Protein AF-A0A382MFP0-F1 (afdb_monomer_lite)

Secondary structure (DSSP, 8-state):
-------SSSSSSSSSTTSSHHHHHHHHHHHSSSS--STTPPPP-SSB-EEEEP-EEPGGG-----TT--GGGTTTTHHHHHHHHHHHHHSS--B---TTSEEEE-TT-TTGGG-SEEEEE-TTSEE--HHHHHHHHHHHHTT-EEEEE---TTHHHHHHHHHHHH-TT------

pLDDT: mean 80.53, std 23.55, range [32.75, 98.56]

Sequence (175 aa):
MPRWIAVAVGILILLSSLAIESIAGRATGALAVTTDSQSGNTAYDGRFVFVRLRYEMGLRGGGRFSRRDLPWAHDYPRAERNLTKILDEVTSISPFQGPNGGNILTLDDPTLHKFPFAYMSEPGFWTMTDTEALGLRAYLQKGGFLVFDDFRGDHWFNFEHQLRRVLPDARLVEL

Foldseek 3Di:
DDDDDDDDPPPPVVVVVVPPVVVVVVVVVVVVVPPPPPPWADDDPPAAFEEQADADFDCVPVDPDDPVRDQSQVCWPPVLQVVQVVCVVPHVGNHDRGPRSGHYDYLLRPCLLSHQEYEGGQQLGGDDDLSSLQSNLVSVVSNRDYYYDDDDDCSVVSNVVSVCSNPVPDDDDDD

Organism: NCBI:txid408172

InterPro domains:
  IPR025297 Domain of unknown function DUF4159 [PF13709] (56-175)

Radius of gyration: 25.13 Å; chains: 1; bounding box: 81×36×83 Å

Structure (mmCIF, N/CA/C/O backbone):
data_AF-A0A382MFP0-F1
#
_entry.id   AF-A0A382MFP0-F1
#
loop_
_atom_site.group_PDB
_atom_site.id
_atom_site.type_symbol
_atom_site.label_atom_id
_atom_site.label_alt_id
_atom_site.label_comp_id
_atom_site.label_asym_id
_atom_site.label_entity_id
_atom_site.label_seq_id
_atom_site.pdbx_PDB_ins_code
_atom_site.Cartn_x
_atom_site.Cartn_y
_atom_site.Cartn_z
_atom_site.occupancy
_atom_site.B_iso_or_equiv
_atom_site.auth_seq_id
_atom_site.auth_comp_id
_atom_site.auth_asym_id
_atom_site.auth_atom_id
_atom_site.pdbx_PDB_model_num
ATOM 1 N N . MET A 1 1 ? 57.445 -7.264 63.320 1.00 49.38 1 MET A N 1
ATOM 2 C CA . MET A 1 1 ? 57.624 -7.274 61.844 1.00 49.38 1 MET A CA 1
ATOM 3 C C . MET A 1 1 ? 57.645 -8.738 61.419 1.00 49.38 1 MET A C 1
ATOM 5 O O . MET A 1 1 ? 58.391 -9.433 62.100 1.00 49.38 1 MET A O 1
ATOM 9 N N . PRO A 1 2 ? 56.854 -9.256 60.444 1.00 48.00 2 PRO A N 1
ATOM 10 C CA . PRO A 1 2 ? 56.592 -8.695 59.102 1.00 48.00 2 PRO A CA 1
ATOM 11 C C . PRO A 1 2 ? 55.157 -8.881 58.489 1.00 48.00 2 PRO A C 1
ATOM 13 O O . PRO A 1 2 ? 54.389 -9.747 58.880 1.00 48.00 2 PRO A O 1
ATOM 16 N N . ARG A 1 3 ? 54.857 -8.039 57.479 1.00 47.94 3 ARG A N 1
ATOM 17 C CA . ARG A 1 3 ? 54.223 -8.283 56.150 1.00 47.94 3 ARG A CA 1
ATOM 18 C C . ARG A 1 3 ? 52.997 -9.210 55.989 1.00 47.94 3 ARG A C 1
ATOM 20 O O . ARG A 1 3 ? 53.226 -10.376 55.728 1.00 47.94 3 ARG A O 1
ATOM 27 N N . TRP A 1 4 ? 51.779 -8.653 55.860 1.00 40.09 4 TRP A N 1
ATOM 28 C CA . TRP A 1 4 ? 50.725 -9.127 54.924 1.00 40.09 4 TRP A CA 1
ATOM 29 C C . TRP A 1 4 ? 49.795 -7.961 54.515 1.00 40.09 4 TRP A C 1
ATOM 31 O O . TRP A 1 4 ? 48.725 -7.761 55.077 1.00 40.09 4 TRP A O 1
ATOM 41 N N . ILE A 1 5 ? 50.227 -7.165 53.531 1.00 48.56 5 ILE A N 1
ATOM 42 C CA . ILE A 1 5 ? 49.322 -6.428 52.634 1.00 48.56 5 ILE A CA 1
ATOM 43 C C . ILE A 1 5 ? 49.180 -7.317 51.404 1.00 48.56 5 ILE A C 1
ATOM 45 O O . ILE A 1 5 ? 50.193 -7.559 50.752 1.00 48.56 5 ILE A O 1
ATOM 49 N N . ALA A 1 6 ? 47.964 -7.796 51.134 1.00 47.22 6 ALA A N 1
ATOM 50 C CA . ALA A 1 6 ? 47.404 -8.112 49.812 1.00 47.22 6 ALA A CA 1
ATOM 51 C C . ALA A 1 6 ? 46.333 -9.200 49.957 1.00 47.22 6 ALA A C 1
ATOM 53 O O . ALA A 1 6 ? 46.686 -10.365 49.959 1.00 47.22 6 ALA A O 1
ATOM 54 N N . VAL A 1 7 ? 45.058 -8.814 50.082 1.00 44.66 7 VAL A N 1
ATOM 55 C CA . VAL A 1 7 ? 43.902 -9.332 49.312 1.00 44.66 7 VAL A CA 1
ATOM 56 C C . VAL A 1 7 ? 42.729 -8.390 49.633 1.00 44.66 7 VAL A C 1
ATOM 58 O O . VAL A 1 7 ? 41.934 -8.648 50.526 1.00 44.66 7 VAL A O 1
ATOM 61 N N . ALA A 1 8 ? 42.646 -7.245 48.954 1.00 45.16 8 ALA A N 1
ATOM 62 C CA . ALA A 1 8 ? 41.462 -6.372 49.021 1.00 45.16 8 ALA A CA 1
ATOM 63 C C . ALA A 1 8 ? 41.240 -5.569 47.724 1.00 45.16 8 ALA A C 1
ATOM 65 O O . ALA A 1 8 ? 40.667 -4.488 47.749 1.00 45.16 8 ALA A O 1
ATOM 66 N N . VAL A 1 9 ? 41.712 -6.081 46.579 1.00 45.78 9 VAL A N 1
ATOM 67 C CA . VAL A 1 9 ? 41.576 -5.404 45.268 1.00 45.78 9 VAL A CA 1
ATOM 68 C C . VAL A 1 9 ? 40.804 -6.257 44.243 1.00 45.78 9 VAL A C 1
ATOM 70 O O . VAL A 1 9 ? 40.404 -5.763 43.198 1.00 45.78 9 VAL A O 1
ATOM 73 N N . GLY A 1 10 ? 40.484 -7.519 44.554 1.00 39.59 10 GLY A N 1
ATOM 74 C CA . GLY A 1 10 ? 39.843 -8.437 43.600 1.00 39.59 10 GLY A CA 1
ATOM 75 C C . GLY A 1 10 ? 38.320 -8.321 43.441 1.00 39.59 10 GLY A C 1
ATOM 76 O O . GLY A 1 10 ? 37.785 -8.871 42.487 1.00 39.59 10 GLY A O 1
ATOM 77 N N . ILE A 1 11 ? 37.604 -7.628 44.336 1.00 43.47 11 ILE A N 1
ATOM 78 C CA . ILE A 1 11 ? 36.123 -7.623 44.339 1.00 43.47 11 ILE A CA 1
ATOM 79 C C . ILE A 1 11 ? 35.526 -6.316 43.785 1.00 43.47 11 ILE A C 1
ATOM 81 O O . ILE A 1 11 ? 34.373 -6.298 43.365 1.00 43.47 11 ILE A O 1
ATOM 85 N N . LEU A 1 12 ? 36.307 -5.234 43.666 1.00 37.38 12 LEU A N 1
ATOM 86 C CA . LEU A 1 12 ? 35.776 -3.949 43.185 1.00 37.38 12 LEU A CA 1
ATOM 87 C C . LEU A 1 12 ? 35.709 -3.808 41.651 1.00 37.38 12 LEU A C 1
ATOM 89 O O . LEU A 1 12 ? 35.072 -2.880 41.166 1.00 37.38 12 LEU A O 1
ATOM 93 N N . ILE A 1 13 ? 36.332 -4.709 40.880 1.00 43.75 13 ILE A N 1
ATOM 94 C CA . ILE A 1 13 ? 36.369 -4.618 39.403 1.00 43.75 13 ILE A CA 1
ATOM 95 C C . ILE A 1 13 ? 35.258 -5.452 38.734 1.00 43.75 13 ILE A C 1
ATOM 97 O O . ILE A 1 13 ? 34.902 -5.193 37.591 1.00 43.75 13 ILE A O 1
ATOM 101 N N . LEU A 1 14 ? 34.624 -6.387 39.449 1.00 38.03 14 LEU A N 1
ATOM 102 C CA . LEU A 1 14 ? 33.538 -7.217 38.899 1.00 38.03 14 LEU A CA 1
ATOM 103 C C . LEU A 1 14 ? 32.135 -6.594 39.026 1.00 38.03 14 LEU A C 1
ATOM 105 O O . LEU A 1 14 ? 31.188 -7.099 38.432 1.00 38.03 14 LEU A O 1
ATOM 109 N N . LEU A 1 15 ? 31.987 -5.482 39.756 1.00 40.38 15 LEU A N 1
ATOM 110 C CA . LEU A 1 15 ? 30.698 -4.798 39.952 1.00 40.38 15 LEU A CA 1
ATOM 111 C C . LEU A 1 15 ? 30.462 -3.612 39.002 1.00 40.38 15 LEU A C 1
ATOM 113 O O . LEU A 1 15 ? 29.349 -3.094 38.951 1.00 40.38 15 LEU A O 1
ATOM 117 N N . SER A 1 16 ? 31.457 -3.194 38.214 1.00 41.25 16 SER A N 1
ATOM 118 C CA . SER A 1 16 ? 31.297 -2.112 37.228 1.00 41.25 16 SER A CA 1
ATOM 119 C C . SER A 1 16 ? 30.815 -2.595 35.853 1.00 41.25 16 SER A C 1
ATOM 121 O O . SER A 1 16 ? 30.329 -1.789 35.063 1.00 41.25 16 SER A O 1
ATOM 123 N N . SER A 1 17 ? 30.880 -3.900 35.568 1.00 41.97 17 SER A N 1
ATOM 124 C CA . SER A 1 17 ? 30.480 -4.463 34.267 1.00 41.97 17 SER A CA 1
ATOM 125 C C . SER A 1 17 ? 28.967 -4.669 34.115 1.00 41.97 17 SER A C 1
ATOM 127 O O . SER A 1 17 ? 28.482 -4.753 32.995 1.00 41.97 17 SER A O 1
ATOM 129 N N . LEU A 1 18 ? 28.205 -4.702 35.214 1.00 43.75 18 LEU A N 1
ATOM 130 C CA . LEU A 1 18 ? 26.749 -4.931 35.197 1.00 43.75 18 LEU A CA 1
ATOM 131 C C . LEU A 1 18 ? 25.908 -3.644 35.129 1.00 43.75 18 LEU A C 1
ATOM 133 O O . LEU A 1 18 ? 24.687 -3.710 35.034 1.00 43.75 18 LEU A O 1
ATOM 137 N N . ALA A 1 19 ? 26.537 -2.465 35.151 1.00 42.19 19 ALA A N 1
ATOM 138 C CA . ALA A 1 19 ? 25.828 -1.181 35.124 1.00 42.19 19 ALA A CA 1
ATOM 139 C C . ALA A 1 19 ? 25.830 -0.486 33.748 1.00 42.19 19 ALA A C 1
ATOM 141 O O . ALA A 1 19 ? 25.173 0.542 33.589 1.00 42.19 19 ALA A O 1
ATOM 142 N N . ILE A 1 20 ? 26.528 -1.031 32.745 1.00 43.06 20 ILE A N 1
ATOM 143 C CA . ILE A 1 20 ? 26.658 -0.389 31.423 1.00 43.06 20 ILE A CA 1
ATOM 144 C C . ILE A 1 20 ? 25.536 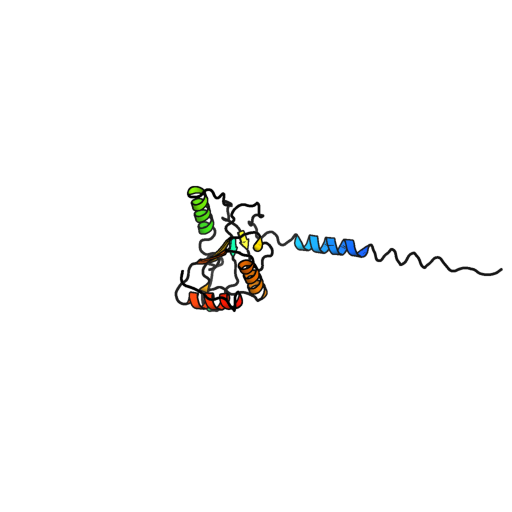-0.817 30.452 1.00 43.06 20 ILE A C 1
ATOM 146 O O . ILE A 1 20 ? 25.202 -0.077 29.528 1.00 43.06 20 ILE A O 1
ATOM 150 N N . GLU A 1 21 ? 24.846 -1.933 30.699 1.00 40.81 21 GLU A N 1
ATOM 151 C CA . GLU A 1 21 ? 23.805 -2.430 29.782 1.00 40.81 21 GLU A CA 1
ATOM 152 C C . GLU A 1 21 ? 22.445 -1.710 29.896 1.00 40.81 21 GLU A C 1
ATOM 154 O O . GLU A 1 21 ? 21.667 -1.714 28.942 1.00 40.81 21 GLU A O 1
ATOM 159 N N . SER A 1 22 ? 22.150 -1.004 30.996 1.00 38.34 22 SER A N 1
ATOM 160 C CA . SER A 1 22 ? 20.840 -0.336 31.156 1.00 38.34 22 SER A CA 1
ATOM 161 C C . SER A 1 22 ? 20.728 1.024 30.449 1.00 38.34 22 SER A C 1
ATOM 163 O O . SER A 1 22 ? 19.622 1.523 30.224 1.00 38.34 22 SER A O 1
ATOM 165 N N . ILE A 1 23 ? 21.856 1.621 30.047 1.00 39.56 23 ILE A N 1
ATOM 166 C CA . ILE A 1 23 ? 21.883 2.919 29.354 1.00 39.56 23 ILE A CA 1
ATOM 167 C C . ILE A 1 23 ? 21.797 2.726 27.829 1.00 39.56 23 ILE A C 1
ATOM 169 O O . ILE A 1 23 ? 21.133 3.511 27.151 1.00 39.56 23 ILE A O 1
ATOM 173 N N . ALA A 1 24 ? 22.343 1.628 27.291 1.00 40.19 24 ALA A N 1
ATOM 174 C CA . ALA A 1 24 ? 22.228 1.292 25.868 1.00 40.19 24 ALA A CA 1
ATOM 175 C C . ALA A 1 24 ? 20.791 0.901 25.457 1.00 40.19 24 ALA A C 1
ATOM 177 O O . ALA A 1 24 ? 20.337 1.260 24.367 1.00 40.19 24 ALA A O 1
ATOM 178 N N . GLY A 1 25 ? 20.036 0.243 26.348 1.00 36.00 25 GLY A N 1
ATOM 179 C CA . GLY A 1 25 ? 18.622 -0.095 26.117 1.00 36.00 25 GLY A CA 1
ATOM 180 C C . GLY A 1 25 ? 17.668 1.109 26.165 1.00 36.00 25 GLY A C 1
ATOM 181 O O . GLY A 1 25 ? 16.636 1.118 25.500 1.00 36.00 25 GLY A O 1
ATOM 182 N N . ARG A 1 26 ? 18.015 2.169 26.910 1.00 35.41 26 ARG A N 1
ATOM 183 C CA . ARG A 1 26 ? 17.212 3.407 26.967 1.00 35.41 26 ARG A CA 1
ATOM 184 C C . ARG A 1 26 ? 17.521 4.366 25.818 1.00 35.41 26 ARG A C 1
ATOM 186 O O . ARG A 1 26 ? 16.616 5.054 25.354 1.00 35.41 26 ARG A O 1
ATOM 193 N N . ALA A 1 27 ? 18.759 4.382 25.323 1.00 37.97 27 ALA A N 1
ATOM 194 C CA . ALA A 1 27 ? 19.143 5.197 24.170 1.00 37.97 27 ALA A CA 1
ATOM 195 C C . ALA A 1 27 ? 18.574 4.656 22.844 1.00 37.97 27 ALA A C 1
ATOM 197 O O . ALA A 1 27 ? 18.167 5.440 21.992 1.00 37.97 27 ALA A O 1
ATOM 198 N N . THR A 1 28 ? 18.459 3.332 22.693 1.00 39.56 28 THR A N 1
ATOM 199 C CA . THR A 1 28 ? 17.791 2.713 21.532 1.00 39.56 28 THR A CA 1
ATOM 200 C C . THR A 1 28 ? 16.273 2.912 21.552 1.00 39.56 28 THR A C 1
ATOM 202 O O . THR A 1 28 ? 15.682 3.155 20.505 1.00 39.56 28 THR A O 1
ATOM 205 N N . GLY A 1 29 ? 15.644 2.927 22.733 1.00 35.78 29 GLY A N 1
ATOM 206 C CA . GLY A 1 29 ? 14.224 3.270 22.878 1.00 35.78 29 GLY A CA 1
ATOM 207 C C . GLY A 1 29 ? 13.908 4.751 22.625 1.00 35.78 29 GLY A C 1
ATOM 208 O O . GLY A 1 29 ? 12.883 5.060 22.033 1.00 35.78 29 GLY A O 1
ATOM 209 N N . ALA A 1 30 ? 14.791 5.676 23.017 1.00 33.91 30 ALA A N 1
ATOM 210 C CA . ALA A 1 30 ? 14.587 7.116 22.817 1.00 33.91 30 ALA A CA 1
ATOM 211 C C . ALA A 1 30 ? 14.916 7.595 21.389 1.00 33.91 30 ALA A C 1
ATOM 213 O O . ALA A 1 30 ? 14.349 8.586 20.935 1.00 33.91 30 ALA A O 1
ATOM 214 N N . LEU A 1 31 ? 15.785 6.882 20.662 1.00 34.62 31 LEU A N 1
ATOM 215 C CA . LEU A 1 31 ? 16.053 7.132 19.238 1.00 34.62 31 LEU A CA 1
ATOM 216 C C . LEU A 1 31 ? 15.020 6.478 18.305 1.00 34.62 31 LEU A C 1
ATOM 218 O O . LEU A 1 31 ? 14.904 6.889 17.156 1.00 34.62 31 LEU A O 1
ATOM 222 N N . ALA A 1 32 ? 14.229 5.520 18.798 1.00 37.12 32 ALA A N 1
ATOM 223 C CA . ALA A 1 32 ? 13.060 4.988 18.092 1.00 37.12 32 ALA A CA 1
ATOM 224 C C . ALA A 1 32 ? 11.801 5.871 18.251 1.00 37.12 32 ALA A C 1
ATOM 226 O O . ALA A 1 32 ? 10.790 5.625 17.602 1.00 37.12 32 ALA A O 1
ATOM 227 N N . VAL A 1 33 ? 11.851 6.903 19.103 1.00 40.09 33 VAL A N 1
ATOM 228 C CA . VAL A 1 33 ? 10.698 7.748 19.480 1.00 40.09 33 VAL A CA 1
ATOM 229 C C . VAL A 1 33 ? 10.642 9.079 18.705 1.00 40.09 33 VAL A C 1
ATOM 231 O O . VAL A 1 33 ? 9.764 9.904 18.938 1.00 40.09 33 VAL A O 1
ATOM 234 N N . THR A 1 34 ? 11.509 9.306 17.715 1.00 32.84 34 THR A N 1
ATOM 235 C CA . THR A 1 34 ? 11.557 10.587 16.973 1.00 32.84 34 THR A CA 1
ATOM 236 C C . THR A 1 34 ? 11.499 10.450 15.453 1.00 32.84 34 THR A C 1
ATOM 238 O O . THR A 1 34 ? 12.089 11.240 14.718 1.00 32.84 34 THR A O 1
ATOM 241 N N . THR A 1 35 ? 10.716 9.495 14.950 1.00 33.28 35 THR A N 1
ATOM 242 C CA . THR A 1 35 ? 10.248 9.519 13.547 1.00 33.28 35 THR A CA 1
ATOM 243 C C . THR A 1 35 ? 8.780 9.113 13.392 1.00 33.28 35 THR A C 1
ATOM 245 O O . THR A 1 35 ? 8.346 8.784 12.298 1.00 33.28 35 THR A O 1
ATOM 248 N N . ASP A 1 36 ? 7.986 9.184 14.464 1.00 32.75 36 ASP A N 1
ATOM 249 C CA . ASP A 1 36 ? 6.569 8.777 14.468 1.00 32.75 36 ASP A CA 1
ATOM 250 C C . ASP A 1 36 ? 5.598 9.942 14.184 1.00 32.75 36 ASP A C 1
ATOM 252 O O . ASP A 1 36 ? 4.502 10.051 14.728 1.00 32.75 36 ASP A O 1
ATOM 256 N N . SER A 1 37 ? 6.017 10.888 13.343 1.00 35.31 37 SER A N 1
ATOM 257 C CA . SER A 1 37 ? 5.160 11.994 12.910 1.00 35.31 37 SER A CA 1
ATOM 258 C C . SER A 1 37 ? 5.428 12.398 11.463 1.00 35.31 37 SER A C 1
ATOM 260 O O . SER A 1 37 ? 5.680 13.557 11.139 1.00 35.31 37 SER A O 1
ATOM 262 N N . GLN A 1 38 ? 5.226 11.455 10.537 1.00 47.03 38 GLN A N 1
ATOM 263 C CA . GLN A 1 38 ? 4.452 11.852 9.356 1.00 47.03 38 GLN A CA 1
ATO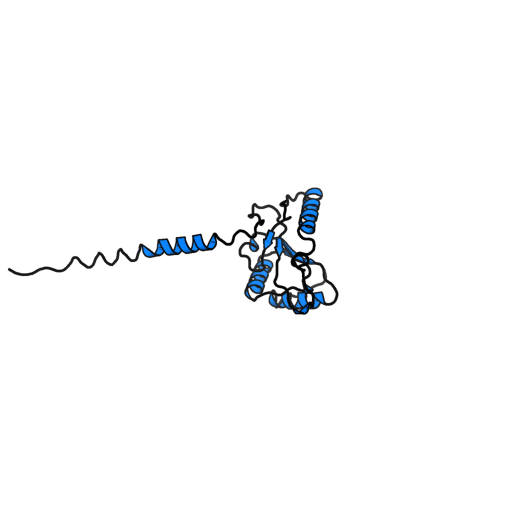M 264 C C . GLN A 1 38 ? 3.065 12.239 9.881 1.00 47.03 38 GLN A C 1
ATOM 266 O O . GLN A 1 38 ? 2.316 11.394 10.357 1.00 47.03 38 GLN A O 1
ATOM 271 N N . SER A 1 39 ? 2.812 13.547 9.928 1.00 53.31 39 SER A N 1
ATOM 272 C CA . SER A 1 39 ? 1.856 14.269 10.778 1.00 53.31 39 SER A CA 1
ATOM 273 C C . SER A 1 39 ? 0.364 13.940 10.569 1.00 53.31 39 SER A C 1
ATOM 275 O O . SER A 1 39 ? -0.440 14.840 10.317 1.00 53.31 39 SER A O 1
ATOM 277 N N . GLY A 1 40 ? -0.036 12.671 10.663 1.00 78.50 40 GLY A N 1
ATOM 278 C CA . GLY A 1 40 ? -1.435 12.283 10.523 1.00 78.50 40 GLY A CA 1
ATOM 279 C C . GLY A 1 40 ? -1.770 10.795 10.415 1.00 78.50 40 GLY A C 1
ATOM 280 O O . GLY A 1 40 ? -2.932 10.508 10.133 1.00 78.50 40 GLY A O 1
ATOM 281 N N . ASN A 1 41 ? -0.820 9.875 10.624 1.00 91.81 41 ASN A N 1
ATOM 282 C CA . ASN A 1 41 ? -1.138 8.449 10.761 1.00 91.81 41 ASN A CA 1
ATOM 283 C C . ASN A 1 41 ? -1.785 8.167 12.127 1.00 91.81 41 ASN A C 1
ATOM 285 O O . ASN A 1 41 ? -1.480 8.816 13.127 1.00 91.81 41 ASN A O 1
ATOM 289 N N . THR A 1 42 ? -2.681 7.186 12.170 1.00 91.94 42 THR A N 1
ATOM 290 C CA . THR A 1 42 ? -3.328 6.696 13.385 1.00 91.94 42 THR A CA 1
ATOM 291 C C . THR A 1 42 ? -2.714 5.378 13.851 1.00 91.94 42 THR A C 1
ATOM 293 O O . THR A 1 42 ? -2.297 4.543 13.039 1.00 91.94 42 THR A O 1
ATOM 296 N N . ALA A 1 43 ? -2.672 5.180 15.168 1.00 92.00 43 ALA A N 1
ATOM 297 C CA . ALA A 1 43 ? -2.311 3.898 15.755 1.00 92.00 43 ALA A CA 1
ATOM 298 C C . ALA A 1 43 ? -3.396 2.852 15.460 1.00 92.00 43 ALA A C 1
ATOM 300 O O . ALA A 1 43 ? -4.578 3.170 15.352 1.00 92.00 43 ALA A O 1
ATOM 301 N N . TYR A 1 44 ? -2.994 1.587 15.354 1.00 91.44 44 TYR A N 1
ATOM 302 C CA . TYR A 1 44 ? -3.944 0.500 15.142 1.00 91.44 44 TYR A CA 1
ATOM 303 C C . TYR A 1 44 ? -4.787 0.251 16.399 1.00 91.44 44 TYR A C 1
ATOM 305 O O . TYR A 1 44 ? -4.241 -0.080 17.452 1.00 91.44 44 TYR A O 1
ATOM 313 N N . ASP A 1 45 ? -6.108 0.370 16.266 1.00 93.12 45 ASP A N 1
ATOM 314 C CA . ASP A 1 45 ? -7.092 0.170 17.338 1.00 93.12 45 ASP A CA 1
ATOM 315 C C . ASP A 1 45 ? -8.102 -0.956 17.037 1.00 93.12 45 ASP A C 1
ATOM 317 O O . ASP A 1 45 ? -9.109 -1.095 17.727 1.00 93.12 45 ASP A O 1
ATOM 321 N N . GLY A 1 46 ? -7.828 -1.779 16.018 1.00 92.75 46 GLY A N 1
ATOM 322 C CA . GLY A 1 46 ? -8.691 -2.889 15.603 1.00 92.75 46 GLY A CA 1
ATOM 323 C C . GLY A 1 46 ? -9.703 -2.544 14.509 1.00 92.75 46 GLY A C 1
ATOM 324 O O . GLY A 1 46 ? -10.345 -3.451 13.981 1.00 92.75 46 GLY A O 1
ATOM 325 N N . ARG A 1 47 ? -9.844 -1.268 14.134 1.00 95.38 47 ARG A N 1
ATOM 326 C CA . ARG A 1 47 ? -10.703 -0.865 13.012 1.00 95.38 47 ARG A CA 1
ATOM 327 C C . ARG A 1 47 ? -10.030 -1.085 11.663 1.00 95.38 47 ARG A C 1
ATOM 329 O O . ARG A 1 47 ? -8.804 -1.130 11.548 1.00 95.38 47 ARG A O 1
ATOM 336 N N . PHE A 1 48 ? -10.850 -1.154 10.616 1.00 96.50 48 PHE A N 1
ATOM 337 C CA . PHE A 1 48 ? -10.352 -1.101 9.246 1.00 96.50 48 PHE A CA 1
ATOM 338 C C . PHE A 1 48 ? -9.743 0.280 8.982 1.00 96.50 48 PHE A C 1
ATOM 340 O O . PHE A 1 48 ? -10.431 1.293 9.085 1.00 96.50 48 PHE A O 1
ATOM 347 N N . VAL A 1 49 ? -8.463 0.326 8.622 1.00 97.19 49 VAL A N 1
ATOM 348 C CA . VAL A 1 49 ? -7.772 1.556 8.224 1.00 97.19 49 VAL A CA 1
ATOM 349 C C . VAL A 1 49 ? -7.357 1.405 6.772 1.00 97.19 49 VAL A C 1
ATOM 351 O O . VAL A 1 49 ? -6.690 0.436 6.416 1.00 97.19 49 VAL A O 1
ATOM 354 N N . PHE A 1 50 ? -7.728 2.373 5.937 1.00 97.25 50 PHE A N 1
ATOM 355 C CA . PHE A 1 50 ? -7.237 2.426 4.568 1.00 97.25 50 PHE A CA 1
ATOM 356 C C . PHE A 1 50 ? -5.752 2.810 4.600 1.00 97.25 50 PHE A C 1
ATOM 358 O O . PHE A 1 50 ? -5.406 3.944 4.933 1.00 97.25 50 PHE A O 1
ATOM 365 N N . VAL A 1 51 ? -4.862 1.873 4.273 1.00 97.69 51 VAL A N 1
ATOM 366 C CA . VAL A 1 51 ? -3.427 2.159 4.161 1.00 97.69 51 VAL A CA 1
ATOM 367 C C . VAL A 1 51 ? -3.071 2.446 2.711 1.00 97.69 51 VAL A C 1
ATOM 369 O O . VAL A 1 51 ? -3.175 1.568 1.859 1.00 97.69 51 VAL A O 1
ATOM 372 N N . ARG A 1 52 ? -2.600 3.660 2.431 1.00 97.38 52 ARG A N 1
ATOM 373 C CA . ARG A 1 52 ? -1.973 4.008 1.155 1.00 97.38 52 ARG A CA 1
ATOM 374 C C . ARG A 1 52 ? -0.473 3.760 1.238 1.00 97.38 52 ARG A C 1
ATOM 376 O O . ARG A 1 52 ? 0.202 4.286 2.122 1.00 97.38 52 ARG A O 1
ATOM 383 N N . LEU A 1 53 ? 0.059 3.002 0.289 1.00 97.44 53 LEU A N 1
ATOM 384 C CA . LEU A 1 53 ? 1.494 2.804 0.163 1.00 97.44 53 LEU A CA 1
ATOM 385 C C . LEU A 1 53 ? 2.118 3.960 -0.614 1.00 97.44 53 LEU A C 1
ATOM 387 O O . LEU A 1 53 ? 1.761 4.233 -1.761 1.00 97.44 53 LEU A O 1
ATOM 391 N N . ARG A 1 54 ? 3.075 4.630 0.024 1.00 94.94 54 ARG A N 1
ATOM 392 C CA . ARG A 1 54 ? 3.974 5.578 -0.629 1.00 94.94 54 ARG A CA 1
ATOM 393 C C . ARG A 1 54 ? 5.175 4.817 -1.173 1.00 94.94 54 ARG A C 1
ATOM 395 O O . ARG A 1 54 ? 5.751 4.004 -0.459 1.00 94.94 54 ARG A O 1
ATOM 402 N N . TYR A 1 55 ? 5.595 5.161 -2.384 1.00 93.50 55 TYR A N 1
ATOM 403 C CA . TYR A 1 55 ? 6.792 4.614 -3.012 1.00 93.50 55 TYR A CA 1
ATOM 404 C C . TYR A 1 55 ? 7.672 5.702 -3.634 1.00 93.50 55 TYR A C 1
ATOM 406 O O . TYR A 1 55 ? 7.218 6.822 -3.896 1.00 93.50 55 TYR A O 1
ATOM 414 N N . GLU A 1 56 ? 8.930 5.359 -3.908 1.00 87.62 56 GLU A N 1
ATOM 415 C CA . GLU A 1 56 ? 9.811 6.183 -4.733 1.00 87.62 56 GLU A CA 1
ATOM 416 C C . GLU A 1 56 ? 9.454 6.059 -6.216 1.00 87.62 56 GLU A C 1
ATOM 418 O O . GLU A 1 56 ? 9.095 4.984 -6.703 1.00 87.62 56 GLU A O 1
ATOM 423 N N . MET A 1 57 ? 9.568 7.157 -6.961 1.00 83.19 57 MET A N 1
ATOM 424 C CA . MET A 1 57 ? 9.193 7.194 -8.374 1.00 83.19 57 MET A CA 1
ATOM 425 C C . MET A 1 57 ? 10.426 7.130 -9.268 1.00 83.19 57 MET A C 1
ATOM 427 O O . MET A 1 57 ? 11.370 7.906 -9.105 1.00 83.19 57 MET A O 1
ATOM 431 N N . GLY A 1 58 ? 10.386 6.260 -10.274 1.00 66.75 58 GLY A N 1
ATOM 432 C CA . GLY A 1 58 ? 11.437 6.194 -11.282 1.00 66.75 58 GLY A CA 1
ATOM 433 C C . GLY A 1 58 ? 11.409 7.406 -12.220 1.00 66.75 58 GLY A C 1
ATOM 434 O O . GLY A 1 58 ? 10.368 7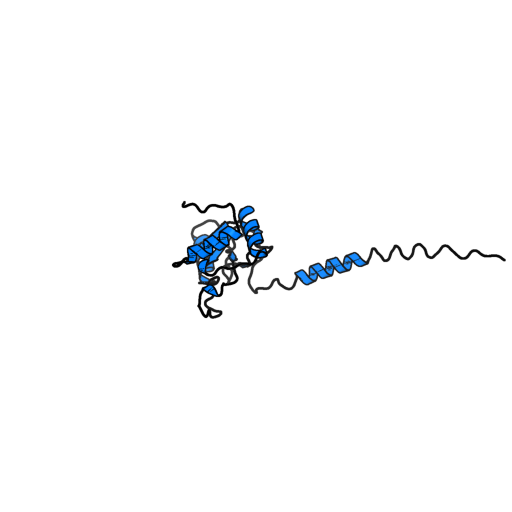.755 -12.773 1.00 66.75 58 GLY A O 1
ATOM 435 N N . LEU A 1 59 ? 12.580 7.988 -12.510 1.00 55.78 59 LEU A N 1
ATOM 436 C CA . LEU A 1 59 ? 12.760 9.061 -13.512 1.00 55.78 59 LEU A CA 1
ATOM 437 C C . LEU A 1 59 ? 12.300 8.679 -14.937 1.00 55.78 59 LEU A C 1
ATOM 439 O O . LEU A 1 59 ? 12.210 9.544 -15.808 1.00 55.78 59 LEU A O 1
ATOM 443 N N . ARG A 1 60 ? 12.003 7.397 -15.193 1.00 52.66 60 ARG A N 1
ATOM 444 C CA . ARG A 1 60 ? 11.572 6.875 -16.501 1.00 52.66 60 ARG A CA 1
ATOM 445 C C . ARG A 1 60 ? 10.234 7.442 -16.999 1.00 52.66 60 ARG A C 1
ATOM 447 O O . ARG A 1 60 ? 9.925 7.261 -18.168 1.00 52.66 60 ARG A O 1
ATOM 454 N N . GLY A 1 61 ? 9.483 8.150 -16.154 1.00 51.22 61 GLY A N 1
ATOM 455 C CA . GLY A 1 61 ? 8.188 8.742 -16.500 1.00 51.22 61 GLY A CA 1
ATOM 456 C C . GLY A 1 61 ? 8.221 10.121 -17.171 1.00 51.22 61 GLY A C 1
ATOM 457 O O . GLY A 1 61 ? 7.159 10.628 -17.511 1.00 51.22 61 GLY A O 1
ATOM 458 N N . GLY A 1 62 ? 9.383 10.770 -17.333 1.00 46.41 62 GLY A N 1
ATOM 459 C CA . GLY A 1 62 ? 9.519 12.046 -18.069 1.00 46.41 62 GLY A CA 1
ATOM 460 C C . GLY A 1 62 ? 8.739 13.260 -17.520 1.00 46.41 62 GLY A C 1
ATOM 461 O O . GLY A 1 62 ? 8.877 14.365 -18.044 1.00 46.41 62 GLY A O 1
ATOM 462 N N . GLY A 1 63 ? 7.938 13.090 -16.468 1.00 53.94 63 GLY A N 1
ATOM 463 C CA . GLY A 1 63 ? 7.081 14.122 -15.900 1.00 53.94 63 GLY A CA 1
ATOM 464 C C . GLY A 1 63 ? 7.798 14.976 -14.860 1.00 53.94 63 GLY A C 1
ATOM 465 O O . GLY A 1 63 ? 8.436 14.471 -13.937 1.00 53.94 63 GLY A O 1
ATOM 466 N N . ARG A 1 64 ? 7.650 16.300 -14.964 1.00 56.84 64 ARG A N 1
ATOM 467 C CA . ARG A 1 64 ? 7.906 17.201 -13.834 1.00 56.84 64 ARG A CA 1
ATOM 468 C C . ARG A 1 64 ? 6.721 17.100 -12.877 1.00 56.84 64 ARG A C 1
ATOM 470 O O . ARG A 1 64 ? 5.768 17.863 -13.003 1.00 56.84 64 ARG A O 1
ATOM 477 N N . PHE A 1 65 ? 6.769 16.154 -11.944 1.00 61.41 65 PHE A N 1
ATOM 478 C CA . PHE A 1 65 ? 5.748 16.056 -10.904 1.00 61.41 65 PHE A CA 1
ATOM 479 C C . PHE A 1 65 ? 5.897 17.224 -9.930 1.00 61.41 65 PHE A C 1
ATOM 481 O O . PHE A 1 65 ? 6.908 17.369 -9.237 1.00 61.41 65 PHE A O 1
ATOM 488 N N . SER A 1 66 ? 4.883 18.081 -9.879 1.00 60.66 66 SER A N 1
ATOM 489 C CA . SER A 1 66 ? 4.724 19.010 -8.763 1.00 60.66 66 SER A CA 1
ATOM 490 C C . SER A 1 66 ? 4.471 18.203 -7.485 1.00 60.66 66 SER A C 1
ATOM 492 O O . SER A 1 66 ? 3.853 17.144 -7.545 1.00 60.66 66 SER A O 1
ATOM 494 N N . ARG A 1 67 ? 4.848 18.717 -6.301 1.00 58.88 67 ARG A N 1
ATOM 495 C CA . ARG A 1 67 ? 4.542 18.071 -4.995 1.00 58.88 67 ARG A CA 1
ATOM 496 C C . ARG A 1 67 ? 3.056 17.711 -4.808 1.00 58.88 67 ARG A C 1
ATOM 498 O O . ARG A 1 67 ? 2.735 16.950 -3.905 1.00 58.88 67 ARG A O 1
ATOM 505 N N . ARG A 1 68 ? 2.168 18.306 -5.610 1.00 55.28 68 ARG A N 1
ATOM 506 C CA . ARG A 1 68 ? 0.715 18.132 -5.574 1.00 55.28 68 ARG A CA 1
ATOM 507 C C . ARG A 1 68 ? 0.183 17.013 -6.482 1.00 55.28 68 ARG A C 1
ATOM 509 O O . ARG A 1 68 ? -0.921 16.564 -6.225 1.00 55.28 68 ARG A O 1
ATOM 516 N N . ASP A 1 69 ? 0.969 16.558 -7.459 1.00 70.56 69 ASP A N 1
ATOM 517 C CA . ASP A 1 69 ? 0.572 15.567 -8.473 1.00 70.56 69 ASP A CA 1
ATOM 518 C C . ASP A 1 69 ? 1.525 14.365 -8.437 1.00 70.56 69 ASP A C 1
ATOM 520 O O . ASP A 1 69 ? 2.121 13.984 -9.444 1.00 70.56 69 ASP A O 1
ATOM 524 N N . LEU A 1 70 ? 1.766 13.820 -7.243 1.00 87.50 70 LEU A N 1
ATOM 525 C CA . LEU A 1 70 ? 2.575 12.611 -7.100 1.00 87.50 70 LEU A CA 1
ATOM 526 C C . LEU A 1 70 ? 1.700 11.396 -7.455 1.00 87.50 70 LEU A C 1
ATOM 528 O O . LEU A 1 70 ? 0.660 11.245 -6.816 1.00 87.50 70 LEU A O 1
ATOM 532 N N . PRO A 1 71 ? 2.117 10.510 -8.377 1.00 90.44 71 PRO A N 1
ATOM 533 C CA . PRO A 1 71 ? 1.373 9.307 -8.761 1.00 90.44 71 PRO A CA 1
ATOM 534 C C . PRO A 1 71 ? 0.848 8.461 -7.592 1.00 90.44 71 PRO A C 1
ATOM 536 O O . PRO A 1 71 ? -0.328 8.107 -7.536 1.00 90.44 71 PRO A O 1
ATOM 539 N N . TRP A 1 72 ? 1.683 8.204 -6.577 1.00 92.50 72 TRP A N 1
ATOM 540 C CA . TRP A 1 72 ? 1.250 7.445 -5.397 1.00 92.50 72 TRP A CA 1
ATOM 541 C C . TRP A 1 72 ? 0.184 8.183 -4.575 1.00 92.50 72 TRP A C 1
ATOM 543 O O . TRP A 1 72 ? -0.574 7.537 -3.859 1.00 92.50 72 TRP A O 1
ATOM 553 N N . ALA A 1 73 ? 0.121 9.515 -4.656 1.00 91.69 73 ALA A N 1
ATOM 554 C CA . ALA A 1 73 ? -0.793 10.379 -3.910 1.00 91.69 73 ALA A CA 1
ATOM 555 C C . ALA A 1 73 ? -1.996 10.846 -4.747 1.00 91.69 73 ALA A C 1
ATOM 557 O O . ALA A 1 73 ? -2.707 11.755 -4.312 1.00 91.69 73 ALA A O 1
ATOM 558 N N . HIS A 1 74 ? -2.232 10.259 -5.928 1.00 89.81 74 HIS A N 1
ATOM 559 C CA . HIS A 1 74 ? -3.377 10.632 -6.754 1.00 89.81 74 HIS A CA 1
ATOM 560 C C . HIS A 1 74 ? -4.682 10.500 -5.960 1.00 89.81 74 HIS A C 1
ATOM 562 O O . HIS A 1 74 ? -4.884 9.526 -5.227 1.00 89.81 74 HIS A O 1
ATOM 568 N N . ASP A 1 75 ? -5.524 11.532 -6.058 1.00 90.44 75 ASP A N 1
ATOM 569 C CA . ASP A 1 75 ? -6.795 11.687 -5.341 1.00 90.44 75 ASP A CA 1
ATOM 570 C C . ASP A 1 75 ? -6.745 11.608 -3.809 1.00 90.44 75 ASP A C 1
ATOM 572 O O . ASP A 1 75 ? -7.791 11.682 -3.159 1.00 90.44 75 ASP A O 1
ATOM 576 N N . TYR A 1 76 ? -5.566 11.549 -3.194 1.00 91.31 76 TYR A N 1
ATOM 577 C CA . TYR A 1 76 ? -5.435 11.597 -1.744 1.00 91.31 76 TYR A CA 1
ATOM 578 C C . TYR A 1 76 ? -5.816 12.992 -1.195 1.00 91.31 76 TYR A C 1
ATOM 580 O O . TYR A 1 76 ? -5.409 14.014 -1.760 1.00 91.31 76 TYR A O 1
ATOM 588 N N . PRO A 1 77 ? -6.565 13.099 -0.074 1.00 93.00 77 PRO A N 1
ATOM 589 C CA . PRO A 1 77 ? -7.177 12.026 0.725 1.00 93.00 77 PRO A CA 1
ATOM 590 C C . PRO A 1 77 ? -8.640 11.728 0.333 1.00 93.00 77 PRO A C 1
ATOM 592 O O . PRO A 1 77 ? -9.417 11.190 1.123 1.00 93.00 77 PRO A O 1
ATOM 595 N N . ARG A 1 78 ? -9.095 12.207 -0.830 1.00 93.69 78 ARG A N 1
ATOM 596 C CA . ARG A 1 78 ? -10.495 12.112 -1.261 1.00 93.69 78 ARG A CA 1
ATOM 597 C C . ARG A 1 78 ? -10.899 10.661 -1.517 1.00 93.69 78 ARG A C 1
ATOM 599 O O . ARG A 1 78 ? -11.998 10.285 -1.118 1.00 93.69 78 ARG A O 1
ATOM 606 N N . ALA A 1 79 ? -10.028 9.869 -2.142 1.00 93.50 79 ALA A N 1
ATOM 607 C CA . ALA A 1 79 ? -10.291 8.462 -2.439 1.00 93.50 79 ALA A CA 1
ATOM 608 C C . ALA A 1 79 ? -10.579 7.659 -1.158 1.00 93.50 79 ALA A C 1
ATOM 610 O O . ALA A 1 79 ? -11.623 7.019 -1.045 1.00 93.50 79 ALA A O 1
ATOM 611 N N . GLU A 1 80 ? -9.709 7.782 -0.154 1.00 94.56 80 GLU A N 1
ATOM 612 C CA . GLU A 1 80 ? -9.821 7.094 1.133 1.00 94.56 80 GLU A CA 1
ATOM 613 C C . GLU A 1 80 ? -11.089 7.490 1.867 1.00 94.56 80 GLU A C 1
ATOM 615 O O . GLU A 1 80 ? -11.855 6.628 2.283 1.00 94.56 80 GLU A O 1
ATOM 620 N N . ARG A 1 81 ? -11.318 8.803 2.008 1.00 95.75 81 ARG A N 1
ATOM 621 C CA . ARG A 1 81 ? -12.483 9.339 2.722 1.00 95.75 81 ARG A CA 1
ATOM 622 C C . ARG A 1 81 ? -13.787 8.888 2.075 1.00 95.75 81 ARG A C 1
ATOM 624 O O . ARG A 1 81 ? -14.739 8.579 2.782 1.00 95.75 81 ARG A O 1
ATOM 631 N N . ASN A 1 82 ? -13.846 8.869 0.745 1.00 96.00 82 ASN A N 1
ATOM 632 C CA . ASN A 1 82 ? -15.045 8.447 0.037 1.00 96.00 82 ASN A CA 1
ATOM 633 C C . ASN A 1 82 ? -15.260 6.935 0.161 1.00 96.00 82 ASN A C 1
ATOM 635 O O . ASN A 1 82 ? -16.378 6.528 0.467 1.00 96.00 82 ASN A O 1
ATOM 639 N N . LEU A 1 83 ? -14.222 6.107 -0.022 1.00 95.44 83 LEU A N 1
ATOM 640 C CA . LEU A 1 83 ? -14.373 4.654 0.093 1.00 95.44 83 LEU A CA 1
ATOM 641 C C . LEU A 1 83 ? -14.744 4.242 1.517 1.00 95.44 83 LEU A C 1
ATOM 643 O O . LEU A 1 83 ? -15.674 3.461 1.692 1.00 95.44 83 LEU A O 1
ATOM 647 N N . THR A 1 84 ? -14.059 4.765 2.536 1.00 96.19 84 THR A N 1
ATOM 648 C CA . THR A 1 84 ? -14.358 4.406 3.929 1.00 96.19 84 THR A CA 1
ATOM 649 C C . THR A 1 84 ? -15.731 4.906 4.357 1.00 96.19 84 THR A C 1
ATOM 651 O O . THR A 1 84 ? -16.412 4.206 5.099 1.00 96.19 84 THR A O 1
ATOM 654 N N . LYS A 1 85 ? -16.192 6.049 3.835 1.00 97.06 85 LYS A N 1
ATOM 655 C CA . LYS A 1 85 ? -17.578 6.485 4.022 1.00 97.06 85 LYS A CA 1
ATOM 656 C C . LYS A 1 85 ? -18.572 5.527 3.368 1.00 97.06 85 LYS A C 1
ATOM 658 O O . LYS A 1 85 ? -19.539 5.146 4.004 1.00 97.06 85 LYS A O 1
ATOM 663 N N . ILE A 1 86 ? -18.339 5.103 2.127 1.00 97.25 86 ILE A N 1
ATOM 664 C CA . ILE A 1 86 ? -19.222 4.134 1.459 1.00 97.25 86 ILE A CA 1
ATOM 665 C C . ILE A 1 86 ? -19.250 2.810 2.231 1.00 97.25 86 ILE A C 1
ATOM 667 O O . ILE A 1 86 ? -20.329 2.282 2.463 1.00 97.25 86 ILE A O 1
ATOM 671 N N . LEU A 1 87 ? -18.093 2.293 2.659 1.00 96.62 87 LEU A N 1
ATOM 672 C CA . LEU A 1 87 ? -18.002 1.055 3.442 1.00 96.62 87 LEU A CA 1
ATOM 673 C C . LEU A 1 87 ? -18.802 1.129 4.747 1.00 96.62 87 LEU A C 1
ATOM 675 O O . LEU A 1 87 ? -19.485 0.163 5.077 1.00 96.62 87 LEU A O 1
ATOM 679 N N . ASP A 1 88 ? -18.729 2.256 5.454 1.00 97.50 88 ASP A N 1
ATOM 680 C CA . ASP A 1 88 ? -19.488 2.510 6.686 1.00 97.50 88 ASP A CA 1
ATOM 681 C C . ASP A 1 88 ? -21.009 2.522 6.434 1.00 97.50 88 ASP A C 1
ATOM 683 O O . ASP A 1 88 ? -21.776 1.992 7.228 1.00 97.50 88 ASP A O 1
ATOM 687 N N . GLU A 1 89 ? -21.449 3.059 5.291 1.00 98.00 89 GLU A N 1
ATOM 688 C CA . GLU A 1 89 ? -22.875 3.168 4.941 1.00 98.00 89 GLU A CA 1
ATOM 689 C C . GLU A 1 89 ? -23.482 1.856 4.412 1.00 98.00 89 GLU A C 1
ATOM 691 O O . GLU A 1 89 ? -24.673 1.602 4.593 1.00 98.00 89 GLU A O 1
ATOM 696 N N . VAL A 1 90 ? -22.698 1.024 3.716 1.00 98.25 90 VAL A N 1
ATOM 697 C CA . VAL A 1 90 ? -23.221 -0.163 3.002 1.00 98.25 90 VAL A CA 1
ATOM 698 C C . VAL A 1 90 ? -22.855 -1.495 3.656 1.00 98.25 90 VAL A C 1
ATOM 700 O O . VAL A 1 90 ? -23.294 -2.546 3.188 1.00 98.25 90 VAL A O 1
ATOM 703 N N . THR A 1 91 ? -22.050 -1.484 4.720 1.00 97.50 91 THR A N 1
ATOM 704 C CA . THR A 1 91 ? -21.617 -2.694 5.436 1.00 97.50 91 THR A CA 1
ATOM 705 C C . THR A 1 91 ? -21.727 -2.515 6.952 1.00 97.50 91 THR A C 1
ATOM 707 O O . THR A 1 91 ? -22.052 -1.444 7.442 1.00 97.50 91 THR A O 1
ATOM 710 N N . SER A 1 92 ? -21.455 -3.573 7.723 1.00 97.06 92 SER A N 1
ATOM 711 C CA . SER A 1 92 ? -21.347 -3.492 9.192 1.00 97.06 92 SER A CA 1
ATOM 712 C C . SER A 1 92 ? -19.911 -3.276 9.689 1.00 97.06 92 SER A C 1
ATOM 714 O O . SER A 1 92 ? -19.647 -3.406 10.885 1.00 97.06 92 SER A O 1
ATOM 716 N N . ILE A 1 93 ? -18.961 -3.010 8.788 1.00 95.06 93 ILE A N 1
ATOM 717 C CA . ILE A 1 93 ? -17.587 -2.665 9.160 1.00 95.06 93 ILE A CA 1
ATOM 718 C C . ILE A 1 93 ? -17.601 -1.253 9.749 1.00 95.06 93 ILE A C 1
ATOM 720 O O . ILE A 1 93 ? -18.260 -0.375 9.212 1.00 95.06 93 ILE A O 1
ATOM 724 N N . SER A 1 94 ? -16.831 -1.024 10.815 1.00 94.88 94 SER A N 1
ATOM 725 C CA . SER A 1 94 ? -16.556 0.322 11.328 1.00 94.88 94 SER A CA 1
ATOM 726 C C . SER A 1 94 ? -15.153 0.761 10.886 1.00 94.88 94 SER A C 1
ATOM 728 O O . SER A 1 94 ? -14.167 0.451 11.568 1.00 94.88 94 SER A O 1
ATOM 730 N N . PRO A 1 95 ? -15.011 1.406 9.712 1.00 96.62 95 PRO A N 1
ATOM 731 C CA . PRO A 1 95 ? -13.724 1.889 9.244 1.00 96.62 95 PRO A CA 1
ATOM 732 C C . PRO A 1 95 ? -13.294 3.148 10.006 1.00 96.62 95 PRO A C 1
ATOM 734 O O . PRO A 1 95 ? -14.101 3.950 10.475 1.00 96.62 95 PRO A O 1
ATOM 737 N N . PHE A 1 96 ? -11.987 3.359 10.111 1.00 95.94 96 PHE A N 1
ATOM 738 C CA . PHE A 1 96 ? -11.428 4.613 10.592 1.00 95.94 96 PHE A CA 1
ATOM 739 C C . PHE A 1 96 ? -11.778 5.761 9.633 1.00 95.94 96 PHE A C 1
ATOM 741 O O . PHE A 1 96 ? -11.492 5.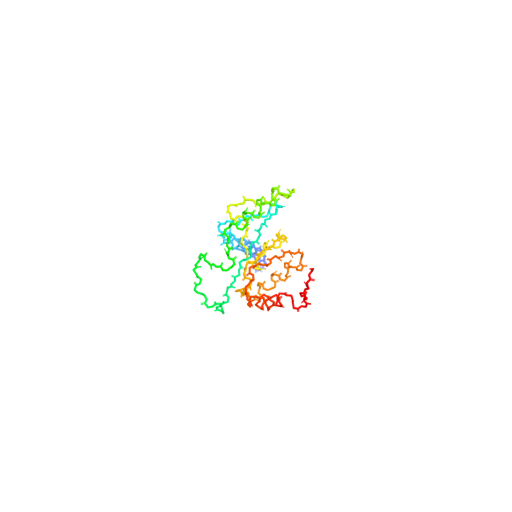695 8.438 1.00 95.94 96 PHE A O 1
ATOM 748 N N . GLN A 1 97 ? -12.339 6.845 10.173 1.00 93.19 97 GLN A N 1
ATOM 749 C CA . GLN A 1 97 ? -12.694 8.055 9.426 1.00 93.19 97 GLN A CA 1
ATOM 750 C C . GLN A 1 97 ? -11.919 9.269 9.951 1.00 93.19 97 GLN A C 1
ATOM 752 O O . GLN A 1 97 ? -12.442 10.128 10.659 1.00 93.19 97 GLN A O 1
ATOM 757 N N . GLY A 1 98 ? -10.627 9.324 9.630 1.00 90.12 98 GLY A N 1
ATOM 758 C CA . GLY A 1 98 ? -9.770 10.462 9.960 1.00 90.12 98 GLY A CA 1
ATOM 759 C C . GLY A 1 98 ? -9.746 11.542 8.875 1.00 90.12 98 GLY A C 1
ATOM 760 O O . GLY A 1 98 ? -10.124 11.294 7.727 1.00 90.12 98 GLY A O 1
ATOM 761 N N . PRO A 1 99 ? -9.198 12.732 9.180 1.00 87.81 99 PRO A N 1
ATOM 762 C CA . PRO A 1 99 ? -9.016 13.789 8.189 1.00 87.81 99 PRO A CA 1
ATOM 763 C C . PRO A 1 99 ? -8.120 13.346 7.025 1.00 87.81 99 PRO A C 1
ATOM 765 O O . PRO A 1 99 ? -8.270 13.848 5.925 1.00 87.81 99 PRO A O 1
ATOM 768 N N . ASN A 1 100 ? -7.239 12.369 7.184 1.00 89.12 100 ASN A N 1
ATOM 769 C CA . ASN A 1 100 ? -6.418 11.871 6.076 1.00 89.12 100 ASN A CA 1
ATOM 770 C C . ASN A 1 100 ? -7.005 10.634 5.386 1.00 89.12 100 ASN A C 1
ATOM 772 O O . ASN A 1 100 ? -6.380 10.077 4.495 1.00 89.12 100 ASN A O 1
ATOM 776 N N . GLY A 1 101 ? -8.196 10.185 5.799 1.00 89.62 101 GLY A N 1
ATOM 777 C CA . GLY A 1 101 ? -8.843 8.973 5.291 1.00 89.62 101 GLY A CA 1
ATOM 778 C C . GLY A 1 101 ? -8.184 7.654 5.727 1.00 89.62 101 GLY A C 1
ATOM 779 O O . GLY A 1 101 ? -8.828 6.613 5.666 1.00 89.62 101 GLY A O 1
ATOM 780 N N . GLY A 1 102 ? -6.955 7.697 6.242 1.00 94.56 102 GLY A N 1
ATOM 781 C CA . GLY A 1 102 ? -6.235 6.545 6.770 1.00 94.56 102 GLY A CA 1
ATOM 782 C C . GLY A 1 102 ? -4.753 6.846 6.973 1.00 94.56 102 GLY A C 1
ATOM 783 O O . GLY A 1 102 ? -4.399 7.986 7.286 1.00 94.56 102 GLY A O 1
ATOM 784 N N . ASN A 1 103 ? -3.911 5.829 6.792 1.00 96.19 103 ASN A N 1
ATOM 785 C CA . ASN A 1 103 ? -2.464 5.921 6.998 1.00 96.19 103 ASN A CA 1
ATOM 786 C C . ASN A 1 103 ? -1.708 5.931 5.670 1.00 96.19 103 ASN A C 1
ATOM 788 O O . ASN A 1 103 ? -2.098 5.250 4.724 1.00 96.19 103 ASN A O 1
ATOM 792 N N . ILE A 1 104 ? -0.583 6.642 5.633 1.00 96.25 104 ILE A N 1
ATOM 793 C CA . ILE A 1 104 ? 0.413 6.544 4.565 1.00 96.25 104 ILE A CA 1
ATOM 794 C C . ILE A 1 104 ? 1.636 5.826 5.130 1.00 96.25 104 ILE A C 1
ATOM 796 O O . ILE A 1 104 ? 2.255 6.333 6.065 1.00 96.25 104 ILE A O 1
ATOM 800 N N . LEU A 1 105 ? 1.986 4.669 4.567 1.00 97.19 105 LEU A N 1
ATOM 801 C CA . LEU A 1 105 ? 3.129 3.854 5.000 1.00 97.19 105 LEU A CA 1
ATOM 802 C C . LEU A 1 105 ? 4.063 3.552 3.820 1.00 97.19 105 LEU A C 1
ATOM 804 O O . LEU A 1 105 ? 3.638 3.586 2.663 1.00 97.19 105 LEU A O 1
ATOM 808 N N . THR A 1 106 ? 5.337 3.270 4.101 1.00 97.19 106 THR A N 1
ATOM 809 C CA . THR A 1 106 ? 6.262 2.690 3.109 1.00 97.19 106 THR A CA 1
ATOM 810 C C . THR A 1 106 ? 6.106 1.170 3.054 1.00 97.19 106 THR A C 1
ATOM 812 O O . THR A 1 106 ? 5.467 0.560 3.913 1.00 97.19 106 THR A O 1
ATOM 815 N N . LEU A 1 107 ? 6.675 0.543 2.024 1.00 97.94 107 LEU A N 1
ATOM 816 C CA . LEU A 1 107 ? 6.560 -0.900 1.786 1.00 97.94 107 LEU A CA 1
ATOM 817 C C . LEU A 1 107 ? 7.280 -1.746 2.852 1.00 97.94 107 LEU A C 1
ATOM 819 O O . LEU A 1 107 ? 6.938 -2.910 3.051 1.00 97.94 107 LEU A O 1
ATOM 823 N N . ASP A 1 108 ? 8.276 -1.169 3.521 1.00 97.62 108 ASP A N 1
ATOM 824 C CA . ASP A 1 108 ? 9.057 -1.767 4.606 1.00 97.62 108 ASP A CA 1
ATOM 825 C C . ASP A 1 108 ? 8.717 -1.206 5.993 1.00 97.62 108 ASP A C 1
ATOM 827 O O . ASP A 1 108 ? 9.435 -1.479 6.958 1.00 97.62 108 ASP A O 1
ATOM 831 N N . ASP A 1 109 ? 7.618 -0.457 6.123 1.00 97.44 109 ASP A N 1
ATOM 832 C CA . ASP A 1 109 ? 7.199 0.067 7.417 1.00 97.44 109 ASP A CA 1
ATOM 833 C C . ASP A 1 109 ? 6.904 -1.094 8.393 1.00 97.44 109 ASP A C 1
ATOM 835 O O . ASP A 1 109 ? 6.075 -1.967 8.099 1.00 97.44 109 ASP A O 1
ATOM 839 N N . PRO A 1 110 ? 7.532 -1.127 9.584 1.00 95.38 110 PRO A N 1
ATOM 840 C CA . PRO A 1 110 ? 7.373 -2.233 10.528 1.00 95.38 110 PRO A CA 1
ATOM 841 C C . PRO A 1 110 ? 5.940 -2.368 11.062 1.00 95.38 110 PRO A C 1
ATOM 843 O O . PRO A 1 110 ? 5.566 -3.420 11.589 1.00 95.38 110 PRO A O 1
ATOM 846 N N . THR A 1 111 ? 5.121 -1.321 10.944 1.00 95.88 111 THR A N 1
ATOM 847 C CA . THR A 1 111 ? 3.719 -1.317 11.363 1.00 95.88 111 THR A CA 1
ATOM 848 C C . THR A 1 111 ? 2.758 -1.771 10.270 1.00 95.88 111 THR A C 1
ATOM 850 O O . THR A 1 111 ? 1.619 -2.099 10.603 1.00 95.88 111 THR A O 1
ATOM 853 N N . LEU A 1 112 ? 3.199 -1.883 9.009 1.00 97.06 112 LEU A N 1
ATOM 854 C CA . LEU A 1 112 ? 2.348 -2.262 7.874 1.00 97.06 112 LEU A CA 1
ATOM 855 C C . LEU A 1 112 ? 1.603 -3.582 8.123 1.00 97.06 112 LEU A C 1
ATOM 857 O O . LEU A 1 112 ? 0.413 -3.692 7.845 1.00 97.06 112 LEU A O 1
ATOM 861 N N . HIS A 1 113 ? 2.261 -4.561 8.749 1.00 95.88 113 HIS A N 1
ATOM 862 C CA . HIS A 1 113 ? 1.662 -5.858 9.086 1.00 95.88 113 HIS A CA 1
ATOM 863 C C . HIS A 1 113 ? 0.474 -5.794 10.058 1.00 95.88 113 HIS A C 1
ATOM 865 O O . HIS A 1 113 ? -0.239 -6.785 10.197 1.00 95.88 113 HIS A O 1
ATOM 871 N N . LYS A 1 114 ? 0.260 -4.671 10.754 1.00 95.94 114 LYS A N 1
ATOM 872 C CA . LYS A 1 114 ? -0.916 -4.483 11.617 1.00 95.94 114 LYS A CA 1
ATOM 873 C C . LYS A 1 114 ? -2.186 -4.220 10.805 1.00 95.94 114 LYS A C 1
ATOM 875 O O . LYS A 1 114 ? -3.278 -4.387 11.335 1.00 95.94 114 LYS A O 1
ATOM 880 N N . PHE A 1 115 ? -2.049 -3.821 9.542 1.00 97.19 115 PHE A N 1
ATOM 881 C CA . PHE A 1 115 ? -3.153 -3.409 8.685 1.00 97.19 115 PHE A CA 1
ATOM 882 C C . PHE A 1 115 ? -3.342 -4.421 7.542 1.00 97.19 115 PHE A C 1
ATOM 884 O O . PHE A 1 115 ? -2.529 -4.467 6.620 1.00 97.19 115 PHE A O 1
ATOM 891 N N . PRO A 1 116 ? -4.405 -5.242 7.550 1.00 95.75 116 PRO A N 1
ATOM 892 C CA . PRO A 1 116 ? -4.562 -6.337 6.586 1.00 95.75 116 PRO A CA 1
ATOM 893 C C . PRO A 1 116 ? -4.880 -5.871 5.159 1.00 95.75 116 PRO A C 1
ATOM 895 O O . PRO A 1 116 ? -4.836 -6.683 4.242 1.00 95.75 116 PRO A O 1
ATOM 898 N N . PHE A 1 117 ? -5.194 -4.587 4.969 1.00 97.56 117 PHE A N 1
ATOM 899 C CA . PHE A 1 117 ? -5.492 -3.978 3.679 1.00 97.56 117 PHE A CA 1
ATOM 900 C C . PHE A 1 117 ? -4.512 -2.845 3.382 1.00 97.56 117 PHE A C 1
ATOM 902 O O . PHE A 1 117 ? -4.282 -1.983 4.234 1.00 97.56 117 PHE A O 1
ATOM 909 N N . ALA A 1 118 ? -4.009 -2.815 2.154 1.00 98.25 118 ALA A N 1
ATOM 910 C CA . ALA A 1 118 ? -3.220 -1.729 1.607 1.00 98.25 118 ALA A CA 1
ATOM 911 C C . ALA A 1 118 ? -3.634 -1.424 0.159 1.00 98.25 118 ALA A C 1
ATOM 913 O O . ALA A 1 118 ? -4.231 -2.247 -0.537 1.00 98.25 118 ALA A O 1
ATOM 914 N N . TYR A 1 119 ? -3.298 -0.226 -0.300 1.00 98.25 119 TYR A N 1
ATOM 915 C CA . TYR A 1 119 ? -3.616 0.274 -1.631 1.00 98.25 119 TYR A CA 1
ATOM 916 C C . TYR A 1 119 ? -2.425 1.033 -2.219 1.00 98.25 119 TYR A C 1
ATOM 918 O O . TYR A 1 119 ? -1.755 1.795 -1.517 1.00 98.25 119 TYR A O 1
ATOM 926 N N . MET A 1 120 ? -2.182 0.857 -3.517 1.00 97.75 120 MET A N 1
ATOM 927 C CA . MET A 1 120 ? -1.138 1.552 -4.263 1.00 97.75 120 MET A CA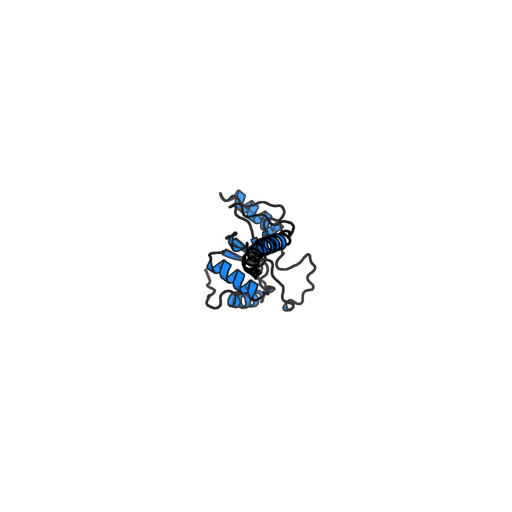 1
ATOM 928 C C . MET A 1 120 ? -1.687 2.101 -5.586 1.00 97.75 120 MET A C 1
ATOM 930 O O . MET A 1 120 ? -2.120 1.345 -6.454 1.00 97.75 120 MET A O 1
ATOM 934 N N . SER A 1 121 ? -1.616 3.423 -5.746 1.00 95.75 121 SER A N 1
ATOM 935 C CA . SER A 1 121 ? -2.030 4.128 -6.966 1.00 95.75 121 SER A CA 1
ATOM 936 C C . SER A 1 121 ? -0.901 4.213 -7.988 1.00 95.75 121 SER A C 1
ATOM 938 O O . SER A 1 121 ? 0.262 4.409 -7.622 1.00 95.75 121 SER A O 1
ATOM 940 N N . GLU A 1 122 ? -1.260 4.140 -9.266 1.00 94.50 122 GLU A N 1
ATOM 941 C CA . GLU A 1 122 ? -0.392 4.355 -10.424 1.00 94.50 122 GLU A CA 1
ATOM 942 C C . GLU A 1 122 ? 0.922 3.542 -10.386 1.00 94.50 122 GLU A C 1
ATOM 944 O O . GLU A 1 122 ? 2.019 4.103 -10.490 1.00 94.50 122 GLU A O 1
ATOM 949 N N . PRO A 1 123 ? 0.878 2.199 -10.292 1.00 95.44 123 PRO A N 1
ATOM 950 C CA . PRO A 1 123 ? 2.083 1.375 -10.170 1.00 95.44 123 PRO A CA 1
ATOM 951 C C . PRO A 1 123 ? 2.995 1.418 -11.406 1.00 95.44 123 PRO A C 1
ATOM 953 O O . PRO A 1 123 ? 4.073 0.832 -11.392 1.00 95.44 123 PRO A O 1
ATOM 956 N N . GLY A 1 124 ? 2.616 2.139 -12.464 1.00 94.81 124 GLY A N 1
ATOM 957 C CA . GLY A 1 124 ? 3.485 2.456 -13.595 1.00 94.81 124 GLY A CA 1
ATOM 958 C C . GLY A 1 124 ? 4.727 3.272 -13.231 1.00 94.81 124 GLY A C 1
ATOM 959 O O . GLY A 1 124 ? 5.754 3.133 -13.891 1.00 94.81 124 GLY A O 1
ATOM 960 N N . PHE A 1 125 ? 4.664 4.080 -12.167 1.00 92.69 125 PHE A N 1
ATOM 961 C CA . PHE A 1 125 ? 5.791 4.901 -11.700 1.00 92.69 125 PHE A CA 1
ATOM 962 C C . PHE A 1 125 ? 6.550 4.280 -10.527 1.00 92.69 125 PHE A C 1
ATOM 964 O O . PHE A 1 125 ? 7.574 4.819 -10.102 1.00 92.69 125 PHE A O 1
ATOM 971 N N . TRP A 1 126 ? 6.052 3.158 -10.007 1.00 94.88 126 TRP A N 1
ATOM 972 C CA . TRP A 1 126 ? 6.567 2.510 -8.812 1.00 94.88 126 TRP A CA 1
ATOM 973 C C . TRP A 1 126 ? 8.009 2.030 -8.994 1.00 94.88 126 TRP A C 1
ATOM 975 O O . TRP A 1 126 ? 8.328 1.245 -9.891 1.00 94.88 126 TRP A O 1
ATOM 985 N N . THR A 1 127 ? 8.879 2.477 -8.094 1.00 94.94 127 THR A N 1
ATOM 986 C CA . THR A 1 127 ? 10.187 1.879 -7.838 1.00 94.94 127 THR A CA 1
ATOM 987 C C . THR A 1 127 ? 10.337 1.584 -6.353 1.00 94.94 127 THR A C 1
ATOM 989 O O . THR A 1 127 ? 9.623 2.150 -5.526 1.00 94.94 127 THR A O 1
ATOM 992 N N . MET A 1 128 ? 11.230 0.656 -6.024 1.00 95.31 128 MET A N 1
ATOM 993 C CA . MET A 1 128 ? 11.474 0.267 -4.641 1.00 95.31 128 MET A CA 1
ATOM 994 C C . MET A 1 128 ? 12.904 -0.207 -4.418 1.00 95.31 128 MET A C 1
ATOM 996 O O . MET A 1 128 ? 13.547 -0.766 -5.325 1.00 95.31 128 MET A O 1
ATOM 1000 N N . THR A 1 129 ? 13.363 -0.031 -3.187 1.00 97.06 129 THR A N 1
ATOM 1001 C CA . THR A 1 129 ? 14.606 -0.611 -2.679 1.00 97.06 129 THR A CA 1
ATOM 1002 C C . THR A 1 129 ? 14.458 -2.119 -2.440 1.00 97.06 129 THR A C 1
ATOM 1004 O O . THR A 1 129 ? 13.367 -2.690 -2.524 1.00 97.06 129 THR A O 1
ATOM 1007 N N . ASP A 1 130 ? 15.564 -2.796 -2.129 1.00 97.69 130 ASP A N 1
ATOM 1008 C CA . ASP A 1 130 ? 15.512 -4.212 -1.754 1.00 97.69 130 ASP A CA 1
ATOM 1009 C C . ASP A 1 130 ? 14.865 -4.424 -0.372 1.00 97.69 130 ASP A C 1
ATOM 1011 O O . ASP A 1 130 ? 14.223 -5.452 -0.157 1.00 97.69 130 ASP A O 1
ATOM 1015 N N . THR A 1 131 ? 14.966 -3.454 0.550 1.00 98.06 131 THR A N 1
ATOM 1016 C CA . THR A 1 131 ? 14.286 -3.533 1.858 1.00 98.06 131 THR A CA 1
ATOM 1017 C C . THR A 1 131 ? 12.777 -3.438 1.689 1.00 98.06 131 THR A C 1
ATOM 1019 O O . THR A 1 131 ? 12.052 -4.262 2.240 1.00 98.06 131 THR A O 1
ATOM 1022 N N . GLU A 1 132 ? 12.311 -2.518 0.848 1.00 98.25 132 GLU A N 1
ATOM 1023 C CA . GLU A 1 132 ? 10.905 -2.368 0.473 1.00 98.25 132 GLU A CA 1
ATOM 1024 C C . GLU A 1 132 ? 10.360 -3.611 -0.243 1.00 98.25 132 GLU A C 1
ATOM 1026 O O . GLU A 1 132 ? 9.260 -4.071 0.071 1.00 98.25 132 GLU A O 1
ATOM 1031 N N . ALA A 1 133 ? 11.142 -4.220 -1.144 1.00 98.38 133 ALA A N 1
ATOM 1032 C CA . ALA A 1 133 ? 10.757 -5.468 -1.802 1.00 98.38 133 ALA A CA 1
ATOM 1033 C C . ALA A 1 133 ? 10.575 -6.622 -0.799 1.00 98.38 133 ALA A C 1
ATOM 1035 O O . ALA A 1 133 ? 9.604 -7.379 -0.891 1.00 98.38 133 ALA A O 1
ATOM 1036 N N . LEU A 1 134 ? 11.485 -6.754 0.172 1.00 98.31 134 LEU A N 1
ATOM 1037 C CA . LEU A 1 134 ? 11.395 -7.763 1.232 1.00 98.31 134 LEU A CA 1
ATOM 1038 C C . LEU A 1 134 ? 10.252 -7.473 2.216 1.00 98.31 134 LEU A C 1
ATOM 1040 O O . LEU A 1 134 ? 9.557 -8.405 2.624 1.00 98.31 134 LEU A O 1
ATOM 1044 N N . GLY A 1 135 ? 10.030 -6.205 2.564 1.00 98.38 135 GLY A N 1
ATOM 1045 C CA . GLY A 1 135 ? 8.934 -5.764 3.426 1.00 98.38 135 GLY A CA 1
ATOM 1046 C C . GLY A 1 135 ? 7.571 -6.094 2.825 1.00 98.38 135 GLY A C 1
ATOM 1047 O O . GLY A 1 135 ? 6.763 -6.791 3.449 1.00 98.38 135 GLY A O 1
ATOM 1048 N N . LEU A 1 136 ? 7.356 -5.716 1.562 1.00 98.50 136 LEU A N 1
ATOM 1049 C CA . LEU A 1 136 ? 6.110 -6.016 0.863 1.00 98.50 136 LEU A CA 1
ATOM 1050 C C . LEU A 1 136 ? 5.933 -7.524 0.627 1.00 98.50 136 LEU A C 1
ATOM 1052 O O . LEU A 1 136 ? 4.825 -8.042 0.771 1.00 98.50 136 LEU A O 1
ATOM 1056 N N . ARG A 1 137 ? 7.016 -8.265 0.349 1.00 98.56 137 ARG A N 1
ATOM 1057 C CA . ARG A 1 137 ? 6.968 -9.734 0.270 1.00 98.56 137 ARG A CA 1
ATOM 1058 C C . ARG A 1 137 ? 6.464 -10.322 1.581 1.00 98.56 137 ARG A C 1
ATOM 1060 O O . ARG A 1 137 ? 5.531 -11.122 1.573 1.00 98.56 137 ARG A O 1
ATOM 1067 N N . ALA A 1 138 ? 7.057 -9.912 2.700 1.00 98.38 138 ALA A N 1
ATOM 1068 C CA . ALA A 1 138 ? 6.656 -10.379 4.018 1.00 98.38 138 ALA A CA 1
ATOM 1069 C C . ALA A 1 138 ? 5.202 -10.000 4.334 1.00 98.38 138 ALA A C 1
ATOM 1071 O O . ALA A 1 138 ? 4.510 -10.761 5.005 1.00 98.38 138 ALA A O 1
ATOM 1072 N N . TYR A 1 139 ? 4.733 -8.838 3.871 1.00 98.50 139 TYR A N 1
ATOM 1073 C CA . TYR A 1 139 ? 3.353 -8.396 4.057 1.00 98.50 139 TYR A CA 1
ATOM 1074 C C . TYR A 1 139 ? 2.371 -9.338 3.361 1.00 98.50 139 TYR A C 1
ATOM 1076 O O . TYR A 1 139 ? 1.494 -9.902 4.015 1.00 98.50 139 TYR A O 1
ATOM 1084 N N . LEU A 1 140 ? 2.583 -9.581 2.067 1.00 98.06 140 LEU A N 1
ATOM 1085 C CA . LEU A 1 140 ? 1.726 -10.449 1.259 1.00 98.06 140 LEU A CA 1
ATOM 1086 C C . LEU A 1 140 ? 1.774 -11.905 1.748 1.00 98.06 140 LEU A C 1
ATOM 1088 O O . LEU A 1 140 ? 0.738 -12.546 1.897 1.00 98.06 140 LEU A O 1
ATOM 1092 N N . GLN A 1 141 ? 2.960 -12.421 2.088 1.00 97.00 141 GLN A N 1
ATOM 1093 C CA . GLN A 1 141 ? 3.117 -13.793 2.592 1.00 97.00 141 GLN A CA 1
ATOM 1094 C C . GLN A 1 141 ? 2.471 -14.024 3.966 1.00 97.00 141 GLN A C 1
ATOM 1096 O O . GLN A 1 141 ? 2.117 -15.155 4.289 1.00 97.00 141 GLN A O 1
ATOM 1101 N N . LYS A 1 142 ? 2.294 -12.972 4.774 1.00 96.75 142 LYS A N 1
ATOM 1102 C CA . LYS A 1 142 ? 1.572 -13.032 6.056 1.00 96.75 142 LYS A CA 1
ATOM 1103 C C . LYS A 1 142 ? 0.056 -12.838 5.908 1.00 96.75 142 LYS A C 1
ATOM 1105 O O . LYS A 1 142 ? -0.634 -12.774 6.920 1.00 96.75 142 LYS A O 1
ATOM 1110 N N . GLY A 1 143 ? -0.459 -12.757 4.680 1.00 97.12 143 GLY A N 1
ATOM 1111 C CA . GLY A 1 143 ? -1.888 -12.603 4.397 1.00 97.12 143 GLY A CA 1
ATOM 1112 C C . GLY A 1 143 ? -2.351 -11.156 4.220 1.00 97.12 143 GLY A C 1
ATOM 1113 O O . GLY A 1 143 ? -3.552 -10.906 4.239 1.00 97.12 143 GLY A O 1
ATOM 1114 N N . GLY A 1 144 ? -1.427 -10.206 4.057 1.00 98.06 144 GLY A N 1
ATOM 1115 C CA . GLY A 1 144 ? -1.771 -8.845 3.660 1.00 98.06 144 GLY A CA 1
ATOM 1116 C C . GLY A 1 144 ? -2.422 -8.809 2.276 1.00 98.06 144 GLY A C 1
ATOM 1117 O O . GLY A 1 144 ? -2.012 -9.536 1.369 1.00 98.06 144 GLY A O 1
ATOM 1118 N N . PHE A 1 145 ? -3.427 -7.954 2.111 1.00 98.19 145 PHE A N 1
ATOM 1119 C CA . PHE A 1 145 ? -4.163 -7.771 0.865 1.00 98.19 145 PHE A CA 1
ATOM 1120 C C . PHE A 1 145 ? -3.846 -6.402 0.268 1.00 98.19 145 PHE A C 1
ATOM 1122 O O . PHE A 1 145 ? -4.034 -5.377 0.922 1.00 98.19 145 PHE A O 1
ATOM 1129 N N . LEU A 1 146 ? -3.365 -6.381 -0.975 1.00 98.31 146 LEU A N 1
ATOM 1130 C CA . LEU A 1 146 ? -2.947 -5.159 -1.659 1.00 98.31 146 LEU A CA 1
ATOM 1131 C C . LEU A 1 146 ? -3.734 -4.963 -2.953 1.00 98.31 146 LEU A C 1
ATOM 1133 O O . LEU A 1 146 ? -3.722 -5.826 -3.830 1.00 98.31 146 LEU A O 1
ATOM 1137 N N . VAL A 1 147 ? -4.369 -3.800 -3.077 1.00 98.19 147 VAL A N 1
ATOM 1138 C CA . VAL A 1 147 ? -5.018 -3.340 -4.308 1.00 98.19 147 VAL A CA 1
ATOM 1139 C C . VAL A 1 147 ? -4.084 -2.403 -5.067 1.00 98.19 147 VAL A C 1
ATOM 1141 O O . VAL A 1 147 ? -3.515 -1.480 -4.486 1.00 98.19 147 VAL A O 1
ATOM 1144 N N . PHE A 1 148 ? -3.966 -2.619 -6.375 1.00 97.75 148 PHE A N 1
ATOM 1145 C CA . PHE A 1 148 ? -3.278 -1.723 -7.300 1.00 97.75 148 PHE A CA 1
ATOM 1146 C C . PHE A 1 148 ? -4.297 -1.077 -8.247 1.00 97.75 148 PHE A C 1
ATOM 1148 O O . PHE A 1 148 ? -5.212 -1.760 -8.704 1.00 97.75 148 PHE A O 1
ATOM 1155 N N . ASP A 1 149 ? -4.134 0.209 -8.555 1.00 96.06 149 ASP A N 1
ATOM 1156 C CA . ASP A 1 149 ? -5.103 1.013 -9.322 1.00 96.06 149 ASP A CA 1
ATOM 1157 C C . ASP A 1 149 ? -4.412 2.028 -10.261 1.00 96.06 149 ASP A C 1
ATOM 1159 O O . ASP A 1 149 ? -3.214 2.274 -10.145 1.00 96.06 149 ASP A O 1
ATOM 1163 N N . ASP A 1 150 ? -5.170 2.614 -11.191 1.00 94.06 150 ASP A N 1
ATOM 1164 C CA . ASP A 1 150 ? -4.784 3.650 -12.160 1.00 94.06 150 ASP A CA 1
ATOM 1165 C C . ASP A 1 150 ? -3.641 3.234 -13.107 1.00 94.06 150 ASP A C 1
ATOM 1167 O O . ASP A 1 150 ? -2.580 3.856 -13.249 1.00 94.06 150 ASP A O 1
ATOM 1171 N N . PHE A 1 151 ? -3.866 2.107 -13.782 1.00 94.50 151 PHE A N 1
ATOM 1172 C CA . PHE A 1 151 ? -3.009 1.632 -14.861 1.00 94.50 151 PHE A CA 1
ATOM 1173 C C . PHE A 1 151 ? -3.321 2.373 -16.164 1.00 94.50 151 PHE A C 1
ATOM 1175 O O . PHE A 1 151 ? -4.472 2.448 -16.592 1.00 94.50 151 PHE A O 1
ATOM 1182 N N . ARG A 1 152 ? -2.281 2.868 -16.846 1.00 90.62 152 ARG A N 1
ATOM 1183 C CA . ARG A 1 152 ? -2.392 3.532 -18.151 1.00 90.62 152 ARG A CA 1
ATOM 1184 C C . ARG A 1 152 ? -1.289 3.048 -19.086 1.00 90.62 152 ARG A C 1
ATOM 1186 O O . ARG A 1 152 ? -0.129 3.005 -18.691 1.00 90.62 152 ARG A O 1
ATOM 1193 N N . GLY A 1 153 ? -1.639 2.700 -20.325 1.00 91.94 153 GLY A N 1
ATOM 1194 C CA . GLY A 1 153 ? -0.674 2.239 -21.333 1.00 91.94 153 GLY A CA 1
ATOM 1195 C C . GLY A 1 153 ? 0.284 1.173 -20.786 1.00 91.94 153 GLY A C 1
ATOM 1196 O O . GLY A 1 153 ? -0.146 0.140 -20.279 1.00 91.94 153 GLY A O 1
ATOM 1197 N N . ASP A 1 154 ? 1.580 1.474 -20.820 1.00 91.56 154 ASP A N 1
ATOM 1198 C CA . ASP A 1 154 ? 2.659 0.556 -20.440 1.00 91.56 154 ASP A CA 1
ATOM 1199 C C . ASP A 1 154 ? 2.866 0.394 -18.918 1.00 91.56 154 ASP A C 1
ATOM 1201 O O . ASP A 1 154 ? 3.790 -0.304 -18.492 1.00 91.56 154 ASP A O 1
ATOM 1205 N N . HIS A 1 155 ? 2.015 0.995 -18.071 1.00 94.50 155 HIS A N 1
ATOM 1206 C CA . HIS A 1 155 ? 2.112 0.886 -16.604 1.00 94.50 155 HIS A CA 1
ATOM 1207 C C . HIS A 1 155 ? 2.124 -0.571 -16.118 1.00 94.50 155 HIS A C 1
ATOM 1209 O O . HIS A 1 155 ? 2.799 -0.891 -15.137 1.00 94.50 155 HIS A O 1
ATOM 1215 N N . TRP A 1 156 ? 1.416 -1.458 -16.825 1.00 95.31 156 TRP A N 1
ATOM 1216 C CA . TRP A 1 156 ? 1.368 -2.885 -16.513 1.00 95.31 156 TRP A CA 1
ATOM 1217 C C . TRP A 1 156 ? 2.758 -3.532 -16.484 1.00 95.31 156 TRP A C 1
ATOM 1219 O O . TRP A 1 156 ? 3.060 -4.309 -15.581 1.00 95.31 156 TRP A O 1
ATOM 1229 N N . PHE A 1 157 ? 3.640 -3.174 -17.420 1.00 95.88 157 PHE A N 1
ATOM 1230 C CA . PHE A 1 157 ? 4.972 -3.773 -17.502 1.00 95.88 157 PHE A CA 1
ATOM 1231 C C . PHE A 1 157 ? 5.853 -3.390 -16.311 1.00 95.88 157 PHE A C 1
ATOM 1233 O O . PHE A 1 157 ? 6.607 -4.228 -15.813 1.00 95.88 157 PHE A O 1
ATOM 1240 N N . ASN A 1 158 ? 5.753 -2.147 -15.823 1.00 95.94 158 ASN A N 1
ATOM 1241 C CA . ASN A 1 158 ? 6.474 -1.739 -14.617 1.00 95.9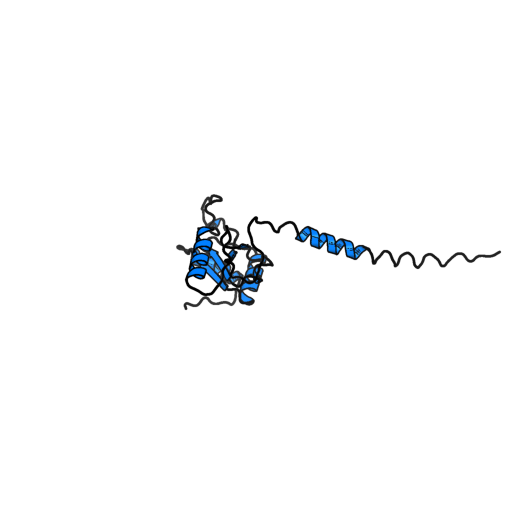4 158 ASN A CA 1
ATOM 1242 C C . ASN A 1 158 ? 5.920 -2.448 -13.378 1.00 95.94 158 ASN A C 1
ATOM 1244 O O . ASN A 1 158 ? 6.697 -2.988 -12.591 1.00 95.94 158 ASN A O 1
ATOM 1248 N N . PHE A 1 159 ? 4.593 -2.498 -13.240 1.00 96.56 159 PHE A N 1
ATOM 1249 C CA . PHE A 1 159 ? 3.934 -3.238 -12.168 1.00 96.56 159 PHE A CA 1
ATOM 1250 C C . PHE A 1 159 ? 4.403 -4.693 -12.119 1.00 96.56 159 PHE A C 1
ATOM 1252 O O . PHE A 1 159 ? 4.875 -5.145 -11.079 1.00 96.56 159 PHE A O 1
ATOM 1259 N N . GLU A 1 160 ? 4.341 -5.409 -13.241 1.00 96.88 160 GLU A N 1
ATOM 1260 C CA . GLU A 1 160 ? 4.749 -6.810 -13.300 1.00 96.88 160 GLU A CA 1
ATOM 1261 C C . GLU A 1 160 ? 6.246 -6.973 -12.992 1.00 96.88 160 GLU A C 1
ATOM 1263 O O . GLU A 1 160 ? 6.636 -7.878 -12.252 1.00 96.88 160 GLU A O 1
ATOM 1268 N N . HIS A 1 161 ? 7.098 -6.077 -13.503 1.00 96.56 161 HIS A N 1
ATOM 1269 C CA . HIS A 1 161 ? 8.532 -6.092 -13.215 1.00 96.56 161 HIS A CA 1
ATOM 1270 C C . HIS A 1 161 ? 8.830 -5.928 -11.718 1.00 96.56 161 HIS A C 1
ATOM 1272 O O . HIS A 1 161 ? 9.597 -6.712 -11.153 1.00 96.56 161 HIS A O 1
ATOM 1278 N N . GLN A 1 162 ? 8.217 -4.939 -11.062 1.00 97.44 162 GLN A N 1
ATOM 1279 C CA . GLN A 1 162 ? 8.394 -4.722 -9.627 1.00 97.44 162 GLN A CA 1
ATOM 1280 C C . GLN A 1 162 ? 7.775 -5.862 -8.817 1.00 97.44 162 GLN A C 1
ATOM 1282 O O . GLN A 1 162 ? 8.415 -6.385 -7.906 1.00 97.44 162 GLN A O 1
ATOM 1287 N N . LEU A 1 163 ? 6.582 -6.331 -9.186 1.00 97.50 163 LEU A N 1
ATOM 1288 C CA . LEU A 1 163 ? 5.930 -7.433 -8.490 1.00 97.50 163 LEU A CA 1
ATOM 1289 C C . LEU A 1 163 ? 6.770 -8.713 -8.545 1.00 97.50 163 LEU A C 1
ATOM 1291 O O . LEU A 1 163 ? 6.863 -9.397 -7.534 1.00 97.50 163 LEU A O 1
ATOM 1295 N N . ARG A 1 164 ? 7.466 -9.005 -9.651 1.00 97.94 164 ARG A N 1
ATOM 1296 C CA . ARG A 1 164 ? 8.411 -10.137 -9.724 1.00 97.94 164 ARG A CA 1
ATOM 1297 C C . ARG A 1 164 ? 9.599 -9.998 -8.768 1.00 97.94 164 ARG A C 1
ATOM 1299 O O . ARG A 1 164 ? 10.119 -11.006 -8.304 1.00 97.94 164 ARG A O 1
ATOM 1306 N N . ARG A 1 165 ? 10.034 -8.781 -8.420 1.00 98.00 165 ARG A N 1
ATOM 1307 C CA . ARG A 1 165 ? 11.040 -8.590 -7.355 1.00 98.00 165 ARG A CA 1
ATOM 1308 C C . ARG A 1 165 ? 10.450 -8.917 -5.977 1.00 98.00 165 ARG A C 1
ATOM 1310 O O . ARG A 1 165 ? 11.124 -9.532 -5.147 1.00 98.00 165 ARG A O 1
ATOM 1317 N N . VAL A 1 166 ? 9.183 -8.567 -5.744 1.00 98.31 166 VAL A N 1
ATOM 1318 C CA . VAL A 1 166 ? 8.463 -8.886 -4.497 1.00 98.31 166 VAL A CA 1
ATOM 1319 C C . VAL A 1 166 ? 8.150 -10.378 -4.391 1.00 98.31 166 VAL A C 1
ATOM 1321 O O . VAL A 1 166 ? 8.428 -10.978 -3.363 1.00 98.31 166 VAL A O 1
ATOM 1324 N N . LEU A 1 167 ? 7.608 -11.002 -5.433 1.00 97.81 167 LEU A N 1
ATOM 1325 C CA . LEU A 1 167 ? 7.169 -12.397 -5.468 1.00 97.81 167 LEU A CA 1
ATOM 1326 C C . LEU A 1 167 ? 7.712 -13.091 -6.736 1.00 97.81 167 LEU A C 1
ATOM 1328 O O . LEU A 1 167 ? 6.982 -13.221 -7.718 1.00 97.81 167 LEU A O 1
ATOM 1332 N N . PRO A 1 168 ? 8.977 -13.551 -6.732 1.00 96.56 168 PRO A N 1
ATOM 1333 C CA . PRO A 1 168 ? 9.638 -14.096 -7.924 1.00 96.56 168 PRO A CA 1
ATOM 1334 C C . PRO A 1 168 ? 8.959 -15.332 -8.510 1.00 96.56 168 PRO A C 1
ATOM 1336 O O . PRO A 1 168 ? 8.954 -15.514 -9.724 1.00 96.56 168 PRO A O 1
ATOM 1339 N N . ASP A 1 169 ? 8.366 -16.155 -7.645 1.00 96.00 169 ASP A N 1
ATOM 1340 C CA . ASP A 1 169 ? 7.755 -17.431 -8.023 1.00 96.00 169 ASP A CA 1
ATOM 1341 C C . ASP A 1 169 ? 6.233 -17.328 -8.231 1.00 96.00 169 ASP A C 1
ATOM 1343 O O . ASP A 1 169 ? 5.584 -18.312 -8.597 1.00 96.00 169 ASP A O 1
ATOM 1347 N N . ALA A 1 170 ? 5.639 -16.155 -7.980 1.00 94.69 170 ALA A N 1
ATOM 1348 C CA . ALA A 1 170 ? 4.204 -15.959 -8.138 1.00 94.69 170 ALA A CA 1
ATOM 1349 C C . ALA A 1 170 ? 3.812 -15.814 -9.612 1.00 94.69 170 ALA A C 1
ATOM 1351 O O . ALA A 1 170 ? 4.573 -15.332 -10.451 1.00 94.69 170 ALA A O 1
ATOM 1352 N N . ARG A 1 171 ? 2.576 -16.212 -9.917 1.00 94.81 171 ARG A N 1
ATOM 1353 C CA . ARG A 1 171 ? 1.971 -16.065 -11.241 1.00 94.81 171 ARG A CA 1
ATOM 1354 C C . ARG A 1 171 ? 0.740 -15.184 -11.135 1.00 94.81 171 ARG A C 1
ATOM 1356 O O . ARG A 1 171 ? -0.110 -15.422 -10.282 1.00 94.81 171 ARG A O 1
ATOM 1363 N N . LEU A 1 172 ? 0.652 -14.195 -12.017 1.00 94.81 172 LEU A N 1
ATOM 1364 C CA . LEU A 1 172 ? -0.569 -13.427 -12.212 1.00 94.81 172 LEU A CA 1
ATOM 1365 C C . LEU A 1 172 ? -1.578 -14.300 -12.960 1.00 94.81 172 LEU A C 1
ATOM 1367 O O . LEU A 1 172 ? -1.236 -14.927 -13.963 1.00 94.81 172 LEU A O 1
ATOM 1371 N N . VAL A 1 173 ? -2.800 -14.356 -12.440 1.00 96.25 173 VAL A N 1
ATOM 1372 C CA . VAL A 1 173 ? -3.922 -15.088 -13.029 1.00 96.25 173 VAL A CA 1
ATOM 1373 C C . VAL A 1 173 ? -5.089 -14.128 -13.209 1.00 96.25 173 VAL A C 1
ATOM 1375 O O . VAL A 1 173 ? -5.313 -13.260 -12.366 1.00 96.25 173 VAL A O 1
ATOM 1378 N N . GLU A 1 174 ? -5.804 -14.276 -14.316 1.00 95.25 174 GLU A N 1
ATOM 1379 C CA . GLU A 1 174 ? -7.100 -13.632 -14.513 1.00 95.25 174 GLU A CA 1
ATOM 1380 C C . GLU A 1 174 ? -8.143 -14.378 -13.666 1.00 95.25 174 GLU A C 1
ATOM 1382 O O . GLU A 1 174 ? -8.122 -15.613 -13.622 1.00 95.25 174 GLU A O 1
ATOM 1387 N N . LEU A 1 175 ? -8.976 -13.629 -12.937 1.00 90.12 175 LEU A N 1
ATOM 1388 C CA . LEU A 1 175 ? -9.984 -14.153 -12.007 1.00 90.12 175 LEU A CA 1
ATOM 1389 C C . LEU A 1 175 ? -11.383 -14.139 -12.622 1.00 90.12 175 LEU A C 1
ATOM 1391 O O . LEU A 1 175 ? -11.693 -13.161 -13.336 1.00 90.12 175 LEU A O 1
#